Protein AF-A0A2V5W6I9-F1 (afdb_monomer)

Foldseek 3Di:
DDDDDPDDDPDDPFDKDKDKDFDADPVRHTDDIDMDIDGCRVVVVVVVVVVVVVVVVLVCQQPDCDWDFDADLQQATQFTHPNVCVLLVHDRVVRHRHRPLVSDDPVCSVVVVVVSVVD

Radius of gyration: 27.37 Å; Cα contacts (8 Å, |Δi|>4): 128; chains: 1; bounding box: 76×38×59 Å

pLDDT: mean 84.21, std 17.7, range [28.0, 96.75]

Mean predicted aligned error: 10.82 Å

Structure (mmCIF, N/CA/C/O backbone):
data_AF-A0A2V5W6I9-F1
#
_entry.id   AF-A0A2V5W6I9-F1
#
loop_
_atom_site.group_PDB
_atom_site.id
_atom_site.type_symbol
_atom_site.label_atom_id
_atom_site.label_alt_id
_atom_site.label_comp_id
_atom_site.label_asym_id
_atom_site.label_entity_id
_atom_site.label_seq_id
_atom_site.pdbx_PDB_ins_code
_atom_site.Cartn_x
_atom_site.Cartn_y
_atom_site.Cartn_z
_atom_site.occupancy
_atom_site.B_iso_or_equiv
_atom_site.auth_seq_id
_atom_site.auth_comp_id
_atom_site.auth_asym_id
_atom_site.auth_atom_id
_atom_site.pdbx_PDB_model_num
ATOM 1 N N . MET A 1 1 ? 49.892 1.287 -26.371 1.00 34.09 1 MET A N 1
ATOM 2 C CA . MET A 1 1 ? 49.815 2.620 -25.737 1.00 34.09 1 MET A CA 1
ATOM 3 C C . MET A 1 1 ? 48.769 3.432 -26.495 1.00 34.09 1 MET A C 1
ATOM 5 O O . MET A 1 1 ? 49.080 3.996 -27.529 1.00 34.09 1 MET A O 1
ATOM 9 N N . GLY A 1 2 ? 47.511 3.395 -26.058 1.00 29.72 2 GLY A N 1
ATOM 10 C CA . GLY A 1 2 ? 46.413 4.132 -26.690 1.00 29.72 2 GLY A CA 1
ATOM 11 C C . GLY A 1 2 ? 45.433 4.545 -25.603 1.00 29.72 2 GLY A C 1
ATOM 12 O O . GLY A 1 2 ? 44.677 3.713 -25.112 1.00 29.72 2 GLY A O 1
ATOM 13 N N . ARG A 1 3 ? 45.543 5.794 -25.140 1.00 33.06 3 ARG A N 1
ATOM 14 C CA . ARG A 1 3 ? 44.678 6.365 -24.103 1.00 33.06 3 ARG A CA 1
ATOM 15 C C . ARG A 1 3 ? 43.281 6.563 -24.688 1.00 33.06 3 ARG A C 1
ATOM 17 O O . ARG A 1 3 ? 43.105 7.399 -25.567 1.00 33.06 3 ARG A O 1
ATOM 24 N N . ILE A 1 4 ? 42.305 5.818 -24.181 1.00 32.62 4 ILE A N 1
ATOM 25 C CA . ILE A 1 4 ? 40.888 6.107 -24.401 1.00 32.62 4 ILE A CA 1
ATOM 26 C C . ILE A 1 4 ? 40.534 7.262 -23.460 1.00 32.62 4 ILE A C 1
ATOM 28 O O . ILE A 1 4 ? 40.574 7.117 -22.239 1.00 32.62 4 ILE A O 1
ATOM 32 N N . PHE A 1 5 ? 40.261 8.431 -24.035 1.00 29.42 5 PHE A N 1
ATOM 33 C CA . PHE A 1 5 ? 39.714 9.579 -23.319 1.00 29.42 5 PHE A CA 1
ATOM 34 C C . PHE A 1 5 ? 38.260 9.270 -22.930 1.00 29.42 5 PHE A C 1
ATOM 36 O O . PHE A 1 5 ? 37.389 9.207 -23.795 1.00 29.42 5 PHE A O 1
ATOM 43 N N . LEU A 1 6 ? 37.985 9.090 -21.634 1.00 30.84 6 LEU A N 1
ATOM 44 C CA . LEU A 1 6 ? 36.626 9.201 -21.102 1.00 30.84 6 LEU A CA 1
ATOM 45 C C . LEU A 1 6 ? 36.273 10.690 -21.028 1.00 30.84 6 LEU A C 1
ATOM 47 O O . LEU A 1 6 ? 36.590 11.365 -20.050 1.00 30.84 6 LEU A O 1
ATOM 51 N N . ASN A 1 7 ? 35.632 11.212 -22.073 1.00 28.00 7 ASN A N 1
ATOM 52 C CA . ASN A 1 7 ? 34.932 12.485 -21.950 1.00 28.00 7 ASN A CA 1
ATOM 53 C C . ASN A 1 7 ? 33.741 12.293 -21.006 1.00 28.00 7 ASN A C 1
ATOM 55 O O . ASN A 1 7 ? 32.905 11.413 -21.206 1.00 28.00 7 ASN A O 1
ATOM 59 N N . SER A 1 8 ? 33.695 13.134 -19.975 1.00 35.59 8 SER A N 1
ATOM 60 C CA . SER A 1 8 ? 32.545 13.333 -19.101 1.00 35.59 8 SER A CA 1
ATOM 61 C C . SER A 1 8 ? 31.366 13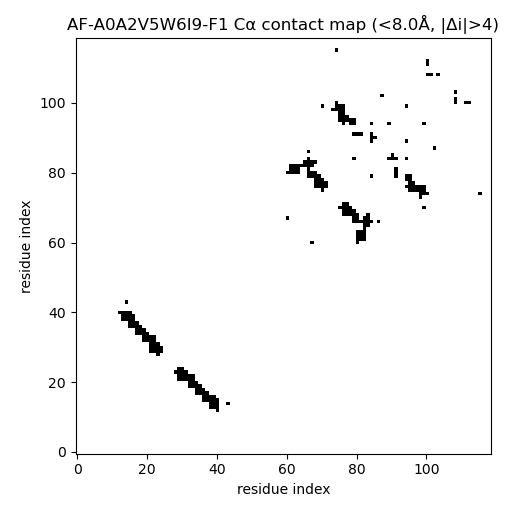.832 -19.940 1.00 35.59 8 SER A C 1
ATOM 63 O O . SER A 1 8 ? 31.335 14.994 -20.342 1.00 35.59 8 SER A O 1
ATOM 65 N N . TRP A 1 9 ? 30.422 12.944 -20.250 1.00 30.22 9 TRP A N 1
ATOM 66 C CA . TRP A 1 9 ? 29.141 13.311 -20.845 1.00 30.22 9 TRP A CA 1
ATOM 67 C C . TRP A 1 9 ? 28.074 13.264 -19.755 1.00 30.22 9 TRP A C 1
ATOM 69 O O . TRP A 1 9 ? 27.661 12.189 -19.319 1.00 30.22 9 TRP A O 1
ATOM 79 N N . SER A 1 10 ? 27.614 14.438 -19.324 1.00 36.69 10 SER A N 1
ATOM 80 C CA . SER A 1 10 ? 26.371 14.578 -18.566 1.00 36.69 10 SER A CA 1
ATOM 81 C C . SER A 1 10 ? 25.202 14.290 -19.505 1.00 36.69 10 SER A C 1
ATOM 83 O O . SER A 1 10 ? 24.641 15.202 -20.109 1.00 36.69 10 SER A O 1
ATOM 85 N N . PHE A 1 11 ? 24.851 13.017 -19.674 1.00 42.88 11 PHE A N 1
ATOM 86 C CA . PHE A 1 11 ? 23.568 12.673 -20.272 1.00 42.88 11 PHE A CA 1
ATOM 87 C C . PHE A 1 11 ? 22.455 13.156 -19.324 1.00 42.88 11 PHE A C 1
ATOM 89 O O . PHE A 1 11 ? 22.557 12.926 -18.112 1.00 42.88 11 PHE A O 1
ATOM 96 N N . PRO A 1 12 ? 21.379 13.804 -19.819 1.00 49.59 12 PRO A N 1
ATOM 97 C CA . PRO A 1 12 ? 20.144 13.868 -19.044 1.00 49.59 12 PRO A CA 1
ATOM 98 C C . PRO A 1 12 ? 19.782 12.436 -18.628 1.00 49.59 12 PRO A C 1
ATOM 100 O O . PRO A 1 12 ? 20.147 11.489 -19.323 1.00 49.59 12 PRO A O 1
ATOM 103 N N . ARG A 1 13 ? 19.137 12.252 -17.469 1.00 63.69 13 ARG A N 1
ATOM 104 C CA . ARG A 1 13 ? 18.694 10.934 -16.972 1.00 63.69 13 ARG A CA 1
ATOM 105 C C . ARG A 1 13 ? 17.630 10.341 -17.911 1.00 63.69 13 ARG A C 1
ATOM 107 O O . ARG A 1 13 ? 16.464 10.252 -17.546 1.00 63.69 13 ARG A O 1
ATOM 114 N N . THR A 1 14 ? 18.014 9.977 -19.125 1.00 72.50 14 THR A N 1
ATOM 115 C CA . THR A 1 14 ? 17.162 9.331 -20.106 1.00 72.50 14 THR A CA 1
ATOM 116 C C . THR A 1 14 ? 17.156 7.856 -19.757 1.00 72.50 14 THR A C 1
ATOM 118 O O . THR A 1 14 ? 18.190 7.186 -19.806 1.00 72.5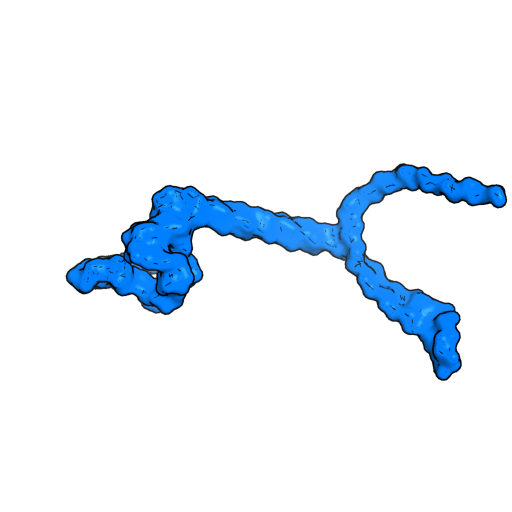0 14 THR A O 1
ATOM 121 N N . ALA A 1 15 ? 16.005 7.354 -19.328 1.00 78.62 15 ALA A N 1
ATOM 122 C CA . ALA A 1 15 ? 15.851 5.938 -19.081 1.00 78.62 15 ALA A CA 1
ATOM 123 C C . ALA A 1 15 ? 15.548 5.251 -20.409 1.00 78.62 15 ALA A C 1
ATOM 125 O O . ALA A 1 15 ? 14.533 5.530 -21.038 1.00 78.62 15 ALA A O 1
ATOM 126 N N . ILE A 1 16 ? 16.428 4.347 -20.825 1.00 88.94 16 ILE A N 1
ATOM 127 C CA . ILE A 1 16 ? 16.227 3.532 -22.019 1.00 88.94 16 ILE A CA 1
ATOM 128 C C . ILE A 1 16 ? 15.803 2.140 -21.579 1.00 88.94 16 ILE A C 1
ATOM 130 O O . ILE A 1 16 ? 16.485 1.503 -20.774 1.00 88.94 16 ILE A O 1
ATOM 134 N N . ASP A 1 17 ? 14.686 1.670 -22.122 1.00 86.44 17 ASP A N 1
ATOM 135 C CA . ASP A 1 17 ? 14.353 0.255 -22.090 1.00 86.44 17 ASP A CA 1
ATOM 136 C C . ASP A 1 17 ? 14.877 -0.385 -23.363 1.00 86.44 17 ASP A C 1
ATOM 138 O O . ASP A 1 17 ? 14.613 0.081 -24.475 1.00 86.44 17 ASP A O 1
ATOM 142 N N . GLY A 1 18 ? 15.640 -1.457 -23.193 1.00 91.00 18 GLY A N 1
ATOM 143 C CA . GLY A 1 18 ? 16.184 -2.192 -24.311 1.00 91.00 18 GLY A CA 1
ATOM 144 C C . GLY A 1 18 ? 16.196 -3.683 -24.059 1.00 91.00 18 GLY A C 1
ATOM 145 O O . GLY A 1 18 ? 16.426 -4.139 -22.942 1.00 91.00 18 GLY A O 1
ATOM 146 N N . ALA A 1 19 ? 15.961 -4.429 -25.128 1.00 90.06 19 ALA A N 1
ATOM 147 C CA . ALA A 1 19 ? 16.161 -5.866 -25.170 1.00 90.06 19 ALA A CA 1
ATOM 148 C C . ALA A 1 19 ? 17.074 -6.181 -26.348 1.00 90.06 19 ALA A C 1
ATOM 150 O O . ALA A 1 19 ? 16.936 -5.589 -27.426 1.00 90.06 19 ALA A O 1
ATOM 151 N N . SER A 1 20 ? 18.001 -7.108 -26.142 1.00 94.06 20 SER A N 1
ATOM 152 C CA . SER A 1 20 ? 18.895 -7.576 -27.185 1.00 94.06 20 SER A CA 1
ATOM 153 C C . SER A 1 20 ? 18.869 -9.091 -27.275 1.00 94.06 20 SER A C 1
ATOM 155 O O . SER A 1 20 ? 18.772 -9.794 -26.270 1.00 94.06 20 SER A O 1
ATOM 157 N N . VAL A 1 21 ? 18.931 -9.592 -28.504 1.00 94.12 21 VAL A N 1
ATOM 158 C CA . VAL A 1 21 ? 18.987 -11.022 -28.788 1.00 94.12 21 VAL A CA 1
ATOM 159 C C . VAL A 1 21 ? 20.225 -11.278 -29.644 1.00 94.12 21 VAL A C 1
ATOM 161 O O . VAL A 1 21 ? 20.358 -10.668 -30.714 1.00 94.12 21 VAL A O 1
ATOM 164 N N . PRO A 1 22 ? 21.152 -12.144 -29.199 1.00 94.56 22 PRO A N 1
ATOM 165 C CA . PRO A 1 22 ? 22.275 -12.540 -30.025 1.00 94.56 22 PRO A CA 1
ATOM 166 C C . PRO A 1 22 ? 21.768 -13.427 -31.160 1.00 94.56 22 PRO A C 1
ATOM 168 O O . PRO A 1 22 ? 20.995 -14.364 -30.964 1.00 94.56 22 PRO A O 1
ATOM 171 N N . ARG A 1 23 ? 22.225 -13.137 -32.369 1.00 95.31 23 ARG A N 1
ATOM 172 C CA . ARG A 1 23 ? 22.067 -14.000 -33.529 1.00 95.31 23 ARG A CA 1
ATOM 173 C C . ARG A 1 23 ? 23.335 -14.819 -33.661 1.00 95.31 23 ARG A C 1
ATOM 175 O O . ARG A 1 23 ? 24.410 -14.263 -33.879 1.00 95.31 23 ARG A O 1
ATOM 182 N N . VAL A 1 24 ? 23.185 -16.128 -33.533 1.00 96.75 24 VAL A N 1
ATOM 183 C CA . VAL A 1 24 ? 24.251 -17.107 -33.748 1.00 96.75 24 VAL A CA 1
ATOM 184 C C . VAL A 1 24 ? 23.952 -17.929 -35.000 1.00 96.75 24 VAL A C 1
ATOM 186 O O . VAL A 1 24 ? 22.797 -18.038 -35.417 1.00 96.75 24 VAL A O 1
ATOM 189 N N . SER A 1 25 ? 24.989 -18.465 -35.632 1.00 93.88 25 SER A N 1
ATOM 190 C CA . SER A 1 25 ? 24.867 -19.402 -36.746 1.00 93.88 25 SER A CA 1
ATOM 191 C C . SER A 1 25 ? 24.420 -20.786 -36.255 1.00 93.88 25 SER A C 1
ATOM 193 O O . SER A 1 25 ? 24.456 -21.087 -35.061 1.00 93.88 25 SER A O 1
ATOM 195 N N . ASN A 1 26 ? 24.085 -21.680 -37.189 1.00 91.88 26 ASN A N 1
ATOM 196 C CA . ASN A 1 26 ? 23.807 -23.088 -36.873 1.00 91.88 26 ASN A CA 1
ATOM 197 C C . ASN A 1 26 ? 25.037 -23.838 -36.320 1.00 91.88 26 ASN A C 1
ATOM 199 O O . ASN A 1 26 ? 24.887 -24.924 -35.770 1.00 91.88 26 ASN A O 1
ATOM 203 N N . THR A 1 27 ? 26.241 -23.274 -36.468 1.00 93.81 27 THR A N 1
ATOM 204 C CA . THR A 1 27 ? 27.495 -23.789 -35.895 1.00 93.81 27 THR A CA 1
ATOM 205 C C . THR A 1 27 ? 27.808 -23.183 -34.521 1.00 93.81 27 THR A C 1
ATOM 207 O O . THR A 1 27 ? 28.820 -23.532 -33.922 1.00 93.81 27 THR A O 1
ATOM 210 N N . GLY A 1 28 ? 26.942 -22.305 -33.998 1.00 91.19 28 GLY A N 1
ATOM 211 C CA . GLY A 1 28 ? 27.118 -21.635 -32.706 1.00 91.19 28 GLY A CA 1
ATOM 212 C C . GLY A 1 28 ? 28.005 -20.388 -32.755 1.00 91.19 28 GLY A C 1
ATOM 213 O O . GLY A 1 28 ? 28.291 -19.799 -31.714 1.00 91.19 28 GLY A O 1
ATOM 214 N N . GLU A 1 29 ? 28.431 -19.955 -33.941 1.00 94.88 29 GLU A N 1
ATOM 215 C CA . GLU A 1 29 ? 29.262 -18.763 -34.103 1.00 94.88 29 GLU A CA 1
ATOM 216 C C . GLU A 1 29 ? 28.419 -17.495 -33.951 1.00 94.88 29 GLU A C 1
ATOM 218 O O . GLU A 1 29 ? 27.322 -17.387 -34.500 1.00 94.88 29 GLU A O 1
ATOM 223 N N . PHE A 1 30 ? 28.931 -16.510 -33.216 1.00 94.44 30 PHE A N 1
ATOM 224 C CA . PHE A 1 30 ? 28.272 -15.215 -33.073 1.00 94.44 30 PHE A CA 1
ATOM 225 C C . PHE A 1 30 ? 28.255 -14.461 -34.409 1.00 94.44 30 PHE A C 1
ATOM 227 O O . PHE A 1 30 ? 29.303 -14.227 -35.006 1.00 94.44 30 PHE A O 1
ATOM 234 N N . LEU A 1 31 ? 27.066 -14.048 -34.857 1.00 94.25 31 LEU A N 1
ATOM 235 C CA . LEU A 1 31 ? 26.885 -13.304 -36.105 1.00 94.25 31 LEU A CA 1
ATOM 236 C C . LEU A 1 31 ? 26.628 -11.821 -35.848 1.00 94.25 31 LEU A C 1
ATOM 238 O O . LEU A 1 31 ? 27.286 -10.957 -36.419 1.00 94.25 31 LEU A O 1
ATOM 242 N N . SER A 1 32 ? 25.621 -11.507 -35.037 1.00 92.81 32 SER A N 1
ATOM 243 C CA . SER A 1 32 ? 25.243 -10.125 -34.727 1.00 92.81 32 SER A CA 1
ATOM 244 C C . SER A 1 32 ? 24.384 -10.063 -33.473 1.00 92.81 32 SER A C 1
ATOM 246 O O . SER A 1 32 ? 23.924 -11.083 -32.970 1.00 92.81 32 SER A O 1
ATOM 248 N N . THR A 1 33 ? 24.117 -8.856 -32.992 1.00 95.38 33 THR A N 1
ATOM 249 C CA . THR A 1 33 ? 23.124 -8.621 -31.945 1.00 95.38 33 THR A CA 1
ATOM 250 C C . THR A 1 33 ? 21.998 -7.788 -32.531 1.00 95.38 33 THR A C 1
ATOM 252 O O . THR A 1 33 ? 22.243 -6.714 -33.081 1.00 95.38 33 THR A O 1
ATOM 255 N N . LEU A 1 34 ? 20.763 -8.267 -32.406 1.00 95.12 34 LEU A N 1
ATOM 256 C CA . LEU A 1 34 ? 19.585 -7.455 -32.676 1.00 95.12 34 LEU A CA 1
ATOM 257 C C . LEU A 1 34 ? 19.182 -6.763 -31.376 1.00 95.12 34 LEU A C 1
ATOM 259 O O . LEU A 1 34 ? 18.848 -7.445 -30.411 1.00 95.12 34 LEU A O 1
ATOM 263 N N . CYS A 1 35 ? 19.206 -5.433 -31.353 1.00 93.19 35 CYS A N 1
ATOM 264 C CA . CYS A 1 35 ? 18.766 -4.642 -30.207 1.00 93.19 35 CYS A CA 1
ATOM 265 C C . CYS A 1 35 ? 17.508 -3.851 -30.557 1.00 93.19 35 CYS A C 1
ATOM 267 O O . CYS A 1 35 ? 17.391 -3.297 -31.649 1.00 93.19 35 CYS A O 1
ATOM 269 N N . THR A 1 36 ? 16.608 -3.737 -29.590 1.00 92.38 36 THR A N 1
ATOM 270 C CA . THR A 1 36 ? 15.544 -2.733 -29.583 1.00 92.38 36 THR A CA 1
ATOM 271 C C . THR A 1 36 ? 15.833 -1.769 -28.447 1.00 92.38 36 THR A C 1
ATOM 273 O O . THR A 1 36 ? 16.221 -2.203 -27.366 1.00 92.38 36 THR A O 1
ATOM 276 N N . LEU A 1 37 ? 15.704 -0.471 -28.706 1.00 92.19 37 LEU A N 1
ATOM 277 C CA . LEU A 1 37 ? 15.883 0.585 -27.715 1.00 92.19 37 LEU A CA 1
ATOM 278 C C . LEU A 1 37 ? 14.665 1.498 -27.795 1.00 92.19 37 LEU A C 1
ATOM 280 O O . LEU A 1 37 ? 14.251 1.890 -28.888 1.00 92.19 37 LEU A O 1
ATOM 284 N N . ARG A 1 38 ? 14.087 1.828 -26.647 1.00 90.06 38 ARG A N 1
ATOM 285 C CA . ARG A 1 38 ? 12.968 2.756 -26.530 1.00 90.06 38 ARG A CA 1
ATOM 286 C C . ARG A 1 38 ? 13.243 3.718 -25.390 1.00 90.06 38 ARG A C 1
ATOM 288 O O . ARG A 1 38 ? 13.676 3.302 -24.318 1.00 90.06 38 ARG A O 1
ATOM 295 N N . ASP A 1 39 ? 12.956 4.992 -25.620 1.00 91.25 39 ASP A N 1
ATOM 296 C CA . ASP A 1 39 ? 12.916 5.964 -24.537 1.00 91.25 39 ASP A CA 1
ATOM 297 C C . ASP A 1 39 ? 11.737 5.639 -23.607 1.00 91.25 39 ASP A C 1
ATOM 299 O O . ASP A 1 39 ? 10.581 5.582 -24.028 1.00 91.25 39 ASP A O 1
ATOM 303 N N . ALA A 1 40 ? 12.052 5.368 -22.347 1.00 89.06 40 ALA A N 1
ATOM 304 C CA . ALA A 1 40 ? 11.109 5.067 -21.281 1.00 89.06 40 ALA A CA 1
ATOM 305 C C . ALA A 1 40 ? 11.217 6.081 -20.129 1.00 89.06 40 ALA A C 1
ATOM 307 O O . ALA A 1 40 ? 10.747 5.813 -19.022 1.00 89.06 40 ALA A O 1
ATOM 308 N N . THR A 1 41 ? 11.839 7.238 -20.370 1.00 90.06 41 THR A N 1
ATOM 309 C CA . THR A 1 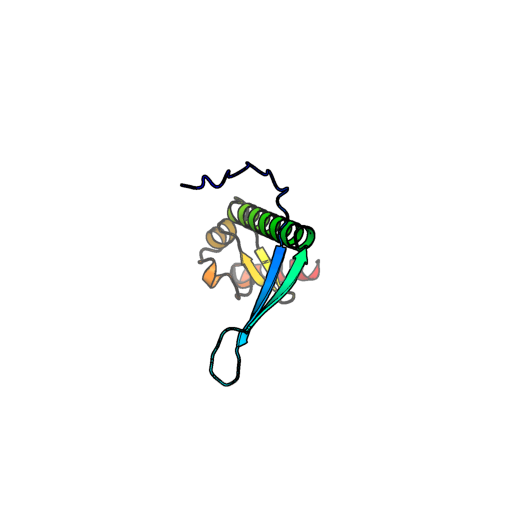41 ? 12.097 8.266 -19.354 1.00 90.06 41 THR A CA 1
ATOM 310 C C . THR A 1 41 ? 10.809 8.762 -18.725 1.00 90.06 41 THR A C 1
ATOM 312 O O . THR A 1 41 ? 10.674 8.735 -17.502 1.00 90.06 41 THR A O 1
ATOM 315 N N . GLU A 1 42 ? 9.843 9.163 -19.551 1.00 90.25 42 GLU A N 1
ATOM 316 C CA . GLU A 1 42 ? 8.545 9.656 -19.085 1.00 90.25 42 GLU A CA 1
ATOM 317 C C . GLU A 1 42 ? 7.798 8.587 -18.288 1.00 90.25 42 GLU A C 1
ATOM 319 O O . GLU A 1 42 ? 7.367 8.851 -17.165 1.00 90.25 42 GLU A O 1
ATOM 324 N N . ARG A 1 43 ? 7.731 7.359 -18.824 1.00 90.25 43 ARG A N 1
ATOM 325 C CA . ARG A 1 43 ? 7.064 6.222 -18.178 1.00 90.25 43 ARG A CA 1
ATOM 326 C C . ARG A 1 43 ? 7.658 5.936 -16.799 1.00 90.25 43 ARG A C 1
ATOM 328 O O . ARG A 1 43 ? 6.930 5.937 -15.812 1.00 90.25 43 ARG A O 1
ATOM 335 N N . LYS A 1 44 ? 8.981 5.764 -16.708 1.00 87.44 44 LYS A N 1
ATOM 336 C CA . LYS A 1 44 ? 9.647 5.459 -15.432 1.00 87.44 44 LYS A CA 1
ATOM 337 C C . LYS A 1 44 ? 9.586 6.619 -14.444 1.00 87.44 44 LYS A C 1
ATOM 339 O O . LYS A 1 44 ? 9.502 6.385 -13.245 1.00 87.44 44 LYS A O 1
ATOM 344 N N . CYS A 1 45 ? 9.602 7.866 -14.916 1.00 90.44 45 CYS A N 1
ATOM 345 C CA . CYS A 1 45 ? 9.424 9.019 -14.036 1.00 90.44 45 CYS A CA 1
ATOM 346 C C . CYS A 1 45 ? 7.999 9.105 -13.482 1.00 90.44 45 CYS A C 1
ATOM 348 O O . CYS A 1 45 ? 7.834 9.478 -12.322 1.00 90.44 45 CYS A O 1
ATOM 350 N N . ALA A 1 46 ? 6.980 8.784 -14.282 1.00 89.88 46 ALA A N 1
ATOM 351 C CA . ALA A 1 46 ? 5.598 8.721 -13.818 1.00 89.88 46 ALA A CA 1
ATOM 352 C C . ALA A 1 46 ? 5.404 7.583 -12.804 1.00 89.88 46 ALA A C 1
ATOM 354 O O . ALA A 1 46 ? 4.867 7.828 -11.727 1.00 89.88 46 ALA A O 1
ATOM 355 N N . GLU A 1 47 ? 5.921 6.388 -13.100 1.00 91.56 47 GLU A N 1
ATOM 356 C CA . GLU A 1 47 ? 5.894 5.232 -12.193 1.00 91.56 47 GLU A CA 1
ATOM 357 C C . GLU A 1 47 ? 6.596 5.533 -10.866 1.00 91.56 47 GLU A C 1
ATOM 359 O O . GLU A 1 47 ? 6.040 5.289 -9.801 1.00 91.56 47 GLU A O 1
ATOM 364 N N . GLU A 1 48 ? 7.783 6.140 -10.906 1.00 92.69 48 GLU A N 1
ATOM 365 C CA . GLU A 1 48 ? 8.523 6.482 -9.691 1.00 92.69 48 GLU A CA 1
ATOM 366 C C . GLU A 1 48 ? 7.834 7.583 -8.876 1.00 92.69 48 GLU A C 1
ATOM 368 O O . GLU A 1 48 ? 7.838 7.544 -7.646 1.00 92.69 48 GLU A O 1
ATOM 373 N N . LYS A 1 49 ? 7.227 8.576 -9.538 1.00 92.25 49 LYS A N 1
ATOM 374 C CA . LYS A 1 49 ? 6.423 9.594 -8.847 1.00 92.25 49 LYS A CA 1
ATOM 375 C C . LYS A 1 49 ? 5.208 8.968 -8.171 1.00 92.25 49 LYS A C 1
ATOM 377 O O . LYS A 1 49 ? 4.945 9.305 -7.019 1.00 92.25 49 LYS A O 1
ATOM 382 N N . LEU A 1 50 ? 4.508 8.067 -8.864 1.00 92.75 50 LEU A N 1
ATOM 383 C CA . LEU A 1 50 ? 3.363 7.347 -8.317 1.00 92.75 50 LEU A CA 1
ATOM 384 C C . LEU A 1 50 ? 3.790 6.516 -7.104 1.00 92.75 50 LEU A C 1
ATOM 386 O O . LEU A 1 50 ? 3.269 6.743 -6.015 1.00 92.75 50 LEU A O 1
ATOM 390 N N . ARG A 1 51 ? 4.827 5.682 -7.248 1.00 93.12 51 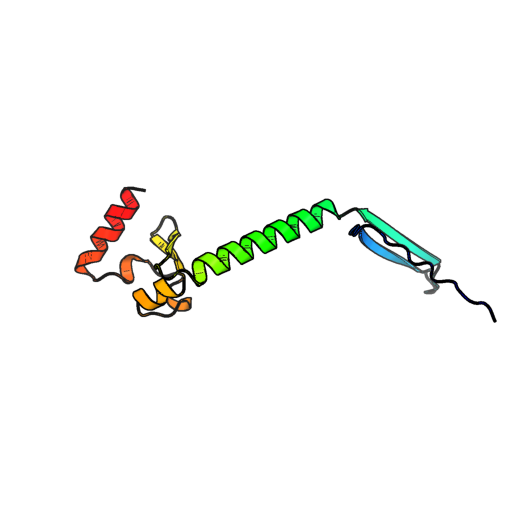ARG A N 1
ATOM 391 C CA . ARG A 1 51 ? 5.384 4.866 -6.159 1.00 93.12 51 ARG A CA 1
ATOM 392 C C . ARG A 1 51 ? 5.739 5.709 -4.935 1.00 93.12 51 ARG A C 1
ATOM 394 O O . ARG A 1 51 ? 5.309 5.403 -3.831 1.00 93.12 51 ARG A O 1
ATOM 401 N N . LYS A 1 52 ? 6.461 6.821 -5.124 1.00 93.56 52 LYS A N 1
ATOM 402 C CA . LYS A 1 52 ? 6.808 7.731 -4.018 1.00 93.56 52 LYS A CA 1
ATOM 403 C C . LYS A 1 52 ? 5.587 8.367 -3.366 1.00 93.56 52 LYS A C 1
ATOM 405 O O . LYS A 1 52 ? 5.603 8.612 -2.164 1.00 93.56 52 LYS A O 1
ATOM 410 N N . SER A 1 53 ? 4.560 8.694 -4.147 1.00 93.75 53 SER A N 1
ATOM 411 C CA . SER A 1 53 ? 3.327 9.257 -3.598 1.00 93.75 53 SER A CA 1
ATOM 412 C C . SER A 1 53 ? 2.535 8.227 -2.792 1.00 93.75 53 SER A C 1
ATOM 414 O O . SER A 1 53 ? 2.057 8.564 -1.713 1.00 93.75 53 SER A O 1
ATOM 416 N N . GLU A 1 54 ? 2.473 6.977 -3.258 1.00 93.94 54 GLU A N 1
ATOM 417 C CA . GLU A 1 54 ? 1.826 5.865 -2.556 1.00 93.94 54 GLU A CA 1
ATOM 418 C C . GLU A 1 54 ? 2.562 5.510 -1.261 1.00 93.94 54 GLU A C 1
ATOM 420 O O . GLU A 1 54 ? 1.924 5.340 -0.224 1.00 93.94 54 GLU A O 1
ATOM 425 N N . GLU A 1 55 ? 3.897 5.457 -1.292 1.00 94.38 55 GLU A N 1
ATOM 426 C CA . GLU A 1 55 ? 4.733 5.260 -0.100 1.00 94.38 55 GLU A CA 1
ATOM 427 C C . GLU A 1 55 ? 4.516 6.383 0.909 1.00 94.38 55 GLU A C 1
ATOM 429 O O . GLU A 1 55 ? 4.193 6.123 2.062 1.00 94.38 55 GLU A O 1
ATOM 434 N N . LYS A 1 56 ? 4.565 7.640 0.457 1.00 94.06 56 LYS A N 1
ATOM 435 C CA . LYS A 1 56 ? 4.312 8.788 1.328 1.00 94.06 56 LYS A CA 1
ATOM 436 C C . LYS A 1 56 ? 2.916 8.743 1.953 1.00 94.06 56 LYS A C 1
ATOM 438 O O . LYS A 1 56 ? 2.769 9.076 3.123 1.00 94.06 56 LYS A O 1
ATOM 443 N N . TYR A 1 57 ? 1.887 8.387 1.187 1.00 92.81 57 TYR A N 1
ATOM 444 C CA . TYR A 1 57 ? 0.523 8.282 1.706 1.00 92.81 57 TYR A CA 1
ATOM 445 C C . TYR A 1 57 ? 0.396 7.165 2.747 1.00 92.81 57 TYR A C 1
ATOM 447 O O . TYR A 1 57 ? -0.195 7.380 3.804 1.00 92.81 57 TYR A O 1
ATOM 455 N N . ARG A 1 58 ? 1.004 6.005 2.475 1.00 91.19 58 ARG A N 1
ATOM 456 C CA . ARG A 1 58 ? 1.058 4.878 3.408 1.00 91.19 58 ARG A CA 1
ATOM 457 C C . ARG A 1 58 ? 1.735 5.273 4.713 1.00 91.19 58 ARG A C 1
ATOM 459 O O . ARG A 1 58 ? 1.155 5.059 5.768 1.00 91.19 58 ARG A O 1
ATOM 466 N N . ASP A 1 59 ? 2.896 5.914 4.630 1.00 93.56 59 ASP A N 1
ATOM 467 C CA . ASP A 1 59 ? 3.632 6.372 5.807 1.00 93.56 59 ASP A CA 1
ATOM 468 C C . ASP A 1 59 ? 2.803 7.364 6.627 1.00 93.56 59 ASP A C 1
ATOM 470 O O . ASP A 1 59 ? 2.750 7.253 7.845 1.00 93.56 59 ASP A O 1
ATOM 474 N N . LEU A 1 60 ? 2.115 8.309 5.973 1.00 94.19 60 LEU A N 1
ATOM 475 C CA . LEU A 1 60 ? 1.270 9.295 6.654 1.00 94.19 60 LEU A CA 1
ATOM 476 C C . LEU A 1 60 ? 0.105 8.656 7.413 1.00 94.19 60 LEU A C 1
ATOM 478 O O . LEU A 1 60 ? -0.174 9.064 8.538 1.00 94.19 60 LEU A O 1
ATOM 482 N N . ILE A 1 61 ? -0.570 7.675 6.811 1.00 94.56 61 ILE A N 1
ATOM 483 C CA . ILE A 1 61 ? -1.621 6.915 7.494 1.00 94.56 61 ILE A CA 1
ATOM 484 C C . ILE A 1 61 ? -1.029 6.141 8.670 1.00 94.56 61 ILE A C 1
ATOM 486 O O . ILE A 1 61 ? -1.578 6.180 9.769 1.00 94.56 61 ILE A O 1
ATOM 490 N N . GLU A 1 62 ? 0.096 5.467 8.445 1.00 94.12 62 GLU A N 1
ATOM 491 C CA . GLU A 1 62 ? 0.694 4.554 9.413 1.00 94.12 62 GLU A CA 1
ATOM 492 C C . GLU A 1 62 ? 1.205 5.267 10.668 1.00 94.12 62 GLU A C 1
ATOM 494 O O . GLU A 1 62 ? 1.035 4.778 11.786 1.00 94.12 62 GLU A O 1
ATOM 499 N N . ILE A 1 63 ? 1.792 6.455 10.502 1.00 93.81 63 ILE A N 1
ATOM 500 C CA . ILE A 1 63 ? 2.291 7.266 11.619 1.00 93.81 63 ILE A CA 1
ATOM 501 C C . ILE A 1 63 ? 1.215 8.153 12.255 1.00 93.81 63 ILE A C 1
ATOM 503 O O . ILE A 1 63 ? 1.508 8.810 13.256 1.00 93.81 63 ILE A O 1
ATOM 507 N N . SER A 1 64 ? 0.011 8.219 11.676 1.00 95.31 64 SER A N 1
ATOM 508 C CA . SER A 1 64 ? -1.075 9.041 12.209 1.00 95.31 64 SER A CA 1
ATOM 509 C C . SER A 1 64 ? -1.417 8.609 13.640 1.00 95.31 64 SER A C 1
ATOM 511 O O . SER A 1 64 ? -1.583 7.412 13.883 1.00 95.31 64 SER A O 1
ATOM 513 N N . PRO A 1 65 ? -1.544 9.554 14.590 1.00 93.25 65 PRO A N 1
ATOM 514 C CA . PRO A 1 65 ? -1.960 9.241 15.956 1.00 93.25 65 PRO A CA 1
ATOM 515 C C . PRO A 1 65 ? -3.446 8.874 16.041 1.00 93.25 65 PRO A C 1
ATOM 517 O O . PRO A 1 65 ? -3.857 8.206 16.984 1.00 93.25 65 PRO A O 1
ATOM 520 N N . ASP A 1 66 ? -4.246 9.303 15.064 1.00 95.12 66 ASP A N 1
ATOM 521 C CA . ASP A 1 66 ? -5.659 8.954 14.985 1.00 95.12 66 ASP A CA 1
ATOM 522 C C . ASP A 1 66 ? -5.831 7.568 14.362 1.00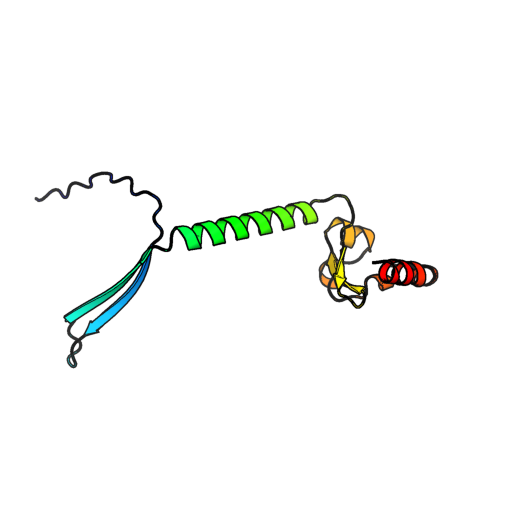 95.12 66 ASP A C 1
ATOM 524 O O . ASP A 1 66 ? -5.152 7.222 13.387 1.00 95.12 66 ASP A O 1
ATOM 528 N N . ALA A 1 67 ? -6.776 6.796 14.900 1.00 93.38 67 ALA A N 1
ATOM 529 C CA . ALA A 1 67 ? -7.170 5.510 14.344 1.00 93.38 67 ALA A CA 1
ATOM 530 C C . ALA A 1 67 ? -7.820 5.700 12.967 1.00 93.38 67 ALA A C 1
ATOM 532 O O . ALA A 1 67 ? -8.853 6.362 12.833 1.00 93.38 67 ALA A O 1
ATOM 533 N N . ILE A 1 68 ? -7.219 5.094 11.946 1.00 94.00 68 ILE A N 1
ATOM 534 C CA . ILE A 1 68 ? -7.694 5.131 10.564 1.00 94.00 68 ILE A CA 1
ATOM 535 C C . ILE A 1 68 ? -8.001 3.703 10.132 1.00 94.00 68 ILE A C 1
ATOM 537 O O . ILE A 1 68 ? -7.123 2.840 10.161 1.00 94.00 68 ILE A O 1
ATOM 541 N N . TYR A 1 69 ? -9.233 3.492 9.673 1.00 92.38 69 TYR A N 1
ATOM 542 C CA . TYR A 1 69 ? -9.681 2.237 9.085 1.00 92.38 69 TYR A CA 1
ATOM 543 C C . TYR A 1 69 ? -10.256 2.486 7.695 1.00 92.38 69 TYR A C 1
ATOM 545 O O . TYR A 1 69 ? -11.006 3.440 7.480 1.00 92.38 69 TYR A O 1
ATOM 553 N N . VAL A 1 70 ? -9.942 1.595 6.766 1.00 92.06 70 VAL A N 1
ATOM 554 C CA . VAL A 1 70 ? -10.593 1.489 5.463 1.00 92.06 70 VAL A CA 1
ATOM 555 C C . VAL A 1 70 ? -11.355 0.180 5.460 1.00 92.06 70 VAL A C 1
ATOM 557 O O . VAL A 1 70 ? -10.778 -0.867 5.745 1.00 92.06 70 VAL A O 1
ATOM 560 N N . VAL A 1 71 ? -12.640 0.237 5.133 1.00 92.06 71 VAL A N 1
ATOM 561 C CA . VAL A 1 71 ? -13.507 -0.939 5.052 1.00 92.06 71 VAL A CA 1
ATOM 562 C C . VAL A 1 71 ? -14.061 -1.103 3.643 1.00 92.06 71 VAL A C 1
ATOM 564 O O . VAL A 1 71 ? -14.202 -0.125 2.908 1.00 92.06 71 VAL A O 1
ATOM 567 N N . ASP A 1 72 ? -14.356 -2.341 3.258 1.00 91.81 72 ASP A N 1
ATOM 568 C CA . ASP A 1 72 ? -15.085 -2.635 2.029 1.00 91.81 72 ASP A CA 1
ATOM 569 C C . ASP A 1 72 ? -16.592 -2.341 2.179 1.00 91.81 72 ASP A C 1
ATOM 571 O O . ASP A 1 72 ? -17.073 -1.914 3.232 1.00 91.81 72 ASP A O 1
ATOM 575 N N . ALA A 1 73 ? -17.361 -2.601 1.119 1.00 88.31 73 ALA A N 1
ATOM 576 C CA . ALA A 1 73 ? -18.811 -2.394 1.117 1.00 88.31 73 ALA A CA 1
ATOM 577 C C . ALA A 1 73 ? -19.573 -3.263 2.140 1.00 88.31 73 ALA A C 1
ATOM 579 O O . ALA A 1 73 ? -20.715 -2.954 2.471 1.00 88.31 73 ALA A O 1
ATOM 580 N N . ASN A 1 74 ? -18.962 -4.339 2.643 1.00 87.75 74 ASN A N 1
ATOM 581 C CA . ASN A 1 74 ? -19.534 -5.209 3.669 1.00 87.75 74 ASN A CA 1
ATOM 582 C C . ASN A 1 74 ? -19.069 -4.821 5.084 1.00 87.75 74 ASN A C 1
ATOM 584 O O . ASN A 1 74 ? -19.438 -5.486 6.053 1.00 87.75 74 ASN A O 1
ATOM 588 N N . GLY A 1 75 ? -18.260 -3.765 5.224 1.00 89.56 75 GLY A N 1
ATOM 589 C CA . GLY A 1 75 ? -17.693 -3.340 6.500 1.00 89.56 75 GLY A CA 1
ATOM 590 C C . GLY A 1 75 ? -16.490 -4.171 6.957 1.00 89.56 75 GLY A C 1
ATOM 591 O O . GLY A 1 75 ? -16.107 -4.086 8.126 1.00 89.56 75 GLY A O 1
ATOM 592 N N . VAL A 1 76 ? -15.898 -4.979 6.073 1.00 92.50 76 VAL A N 1
ATOM 593 C CA . VAL A 1 76 ? -14.682 -5.751 6.357 1.00 92.50 76 VAL A CA 1
ATOM 594 C C . VAL A 1 76 ? -13.474 -4.833 6.248 1.00 92.50 76 VAL A C 1
ATOM 596 O O . VAL A 1 76 ? -13.320 -4.120 5.258 1.00 92.50 76 VAL A O 1
ATOM 599 N N . CYS A 1 77 ? -12.612 -4.842 7.261 1.00 94.25 77 CYS A N 1
ATOM 600 C CA . CYS A 1 77 ? -11.415 -4.016 7.292 1.00 94.25 77 CYS A CA 1
ATOM 601 C C . CYS A 1 77 ? -10.425 -4.443 6.199 1.00 94.25 77 CYS A C 1
ATOM 603 O O . CYS A 1 77 ? -9.978 -5.586 6.151 1.00 94.25 77 CYS A O 1
ATOM 605 N N . VAL A 1 78 ? -10.078 -3.509 5.320 1.00 94.62 78 VAL A N 1
ATOM 606 C CA . VAL A 1 78 ? -9.086 -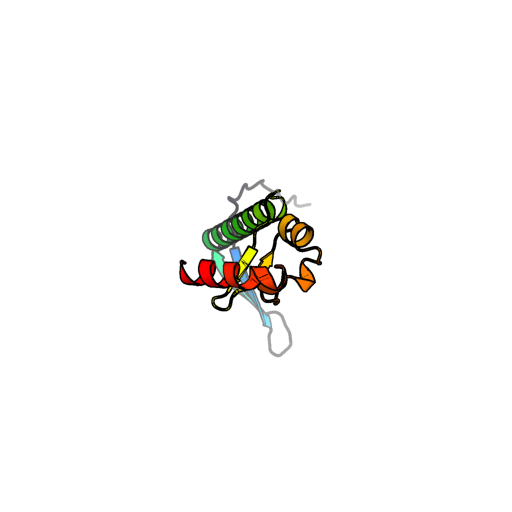3.668 4.247 1.00 94.62 78 VAL A CA 1
ATOM 607 C C . VAL A 1 78 ? -7.740 -3.077 4.668 1.00 94.62 78 VAL A C 1
ATOM 609 O O . VAL A 1 78 ? -6.691 -3.540 4.228 1.00 94.62 78 VAL A O 1
ATOM 612 N N . LEU A 1 79 ? -7.765 -2.055 5.526 1.00 92.94 79 LEU A N 1
ATOM 613 C CA . LEU A 1 79 ? -6.579 -1.413 6.079 1.00 92.94 79 LEU A CA 1
ATOM 614 C C . LEU A 1 79 ? -6.912 -0.838 7.452 1.00 92.94 79 LEU A C 1
ATOM 616 O O . LEU A 1 79 ? -7.910 -0.136 7.597 1.00 92.94 79 LEU A O 1
ATOM 620 N N . GLY A 1 80 ? -6.042 -1.068 8.427 1.00 93.31 80 GLY A N 1
ATOM 621 C CA . GLY A 1 80 ? -6.035 -0.342 9.691 1.00 93.31 80 GLY A CA 1
ATOM 622 C C . GLY A 1 80 ? -4.619 0.113 10.005 1.00 93.31 80 GLY A C 1
ATOM 623 O O . GLY A 1 80 ? -3.694 -0.691 9.913 1.00 93.31 80 GLY A O 1
ATOM 624 N N .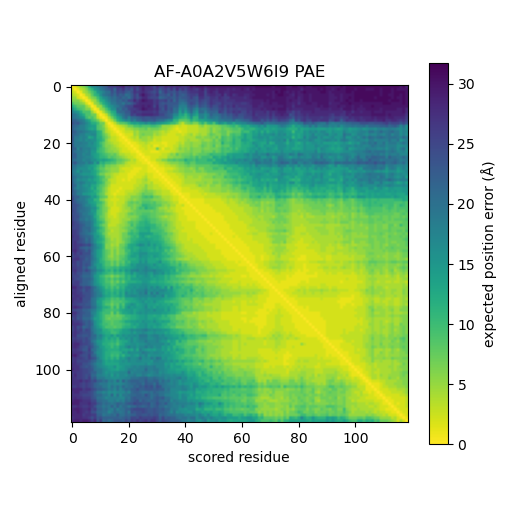 ASN A 1 81 ? -4.443 1.392 10.335 1.00 95.38 81 ASN A N 1
ATOM 625 C CA . ASN A 1 81 ? -3.133 1.906 10.733 1.00 95.38 81 ASN A CA 1
ATOM 626 C C . ASN A 1 81 ? -2.747 1.435 12.143 1.00 95.38 81 ASN A C 1
ATOM 628 O O . ASN A 1 81 ? -3.555 0.845 12.864 1.00 95.38 81 ASN A O 1
ATOM 632 N N . ARG A 1 82 ? -1.506 1.706 12.565 1.00 94.94 82 ARG A N 1
ATOM 633 C CA . ARG A 1 82 ? -1.010 1.295 13.890 1.00 94.94 82 ARG A CA 1
ATOM 634 C C . ARG A 1 82 ? -1.893 1.786 15.032 1.00 94.94 82 ARG A C 1
ATOM 636 O O . ARG A 1 82 ? -2.256 0.987 15.886 1.00 94.94 82 ARG A O 1
ATOM 643 N N . ALA A 1 83 ? -2.288 3.058 15.010 1.00 95.56 83 ALA A N 1
ATOM 644 C CA . ALA A 1 83 ? -3.176 3.618 16.028 1.00 95.56 83 ALA A CA 1
ATOM 645 C C . ALA A 1 83 ? -4.543 2.910 16.067 1.00 95.56 83 ALA A C 1
ATOM 647 O O . ALA A 1 83 ? -5.108 2.713 17.138 1.00 95.56 83 ALA A O 1
ATOM 648 N N . GLY A 1 84 ? -5.069 2.486 14.914 1.00 94.19 84 GLY A N 1
ATOM 649 C CA . GLY A 1 84 ? -6.289 1.689 14.827 1.00 94.19 84 GLY A CA 1
ATOM 650 C C . GLY A 1 84 ? -6.131 0.301 15.443 1.00 94.19 84 GLY A C 1
ATOM 651 O O . GLY A 1 84 ? -6.940 -0.099 16.271 1.00 94.19 84 GLY A O 1
ATOM 652 N N . ALA A 1 85 ? -5.061 -0.418 15.111 1.00 92.94 85 ALA A N 1
ATOM 653 C CA . ALA A 1 85 ? -4.777 -1.717 15.725 1.00 92.94 85 ALA A CA 1
ATOM 654 C C . ALA A 1 85 ? -4.620 -1.610 17.255 1.00 92.94 85 ALA A C 1
ATOM 656 O O . ALA A 1 85 ? -5.243 -2.365 18.002 1.00 92.94 85 ALA A O 1
ATOM 657 N N . GLU A 1 86 ? -3.877 -0.603 17.729 1.00 93.31 86 GLU A N 1
ATOM 658 C CA . GLU A 1 86 ? -3.723 -0.306 19.158 1.00 93.31 86 GLU A CA 1
ATOM 659 C C . GLU A 1 86 ? -5.067 0.002 19.835 1.00 93.31 86 GLU A C 1
ATOM 661 O O . GLU A 1 86 ? -5.341 -0.518 20.917 1.00 93.31 86 GLU A O 1
ATOM 666 N N . LEU A 1 87 ? -5.929 0.797 19.190 1.00 91.06 87 LEU A N 1
ATOM 667 C CA . LEU A 1 87 ? -7.261 1.128 19.700 1.00 91.06 87 LEU A CA 1
ATOM 668 C C . LEU A 1 87 ? -8.186 -0.096 19.751 1.00 91.06 87 LEU A C 1
ATOM 670 O O . LEU A 1 87 ? -8.946 -0.250 20.704 1.00 91.06 87 LEU A O 1
ATOM 674 N N . ALA A 1 88 ? -8.129 -0.954 18.733 1.00 88.69 88 ALA A N 1
ATOM 675 C CA . ALA A 1 88 ? -8.905 -2.189 18.666 1.00 88.69 88 ALA A CA 1
ATOM 676 C C . ALA A 1 88 ? -8.376 -3.278 19.618 1.00 88.69 88 ALA A C 1
ATOM 678 O O . ALA A 1 88 ? -9.087 -4.241 19.901 1.00 88.69 88 ALA A O 1
ATOM 679 N N . GLY A 1 89 ? -7.142 -3.140 20.114 1.00 90.75 89 GLY A N 1
ATOM 680 C CA . GLY A 1 89 ? -6.510 -4.099 21.020 1.00 90.75 89 GLY A CA 1
ATOM 681 C C . GLY A 1 89 ? -6.090 -5.414 20.354 1.00 90.75 89 GLY A C 1
ATOM 682 O O . GLY A 1 89 ? -5.889 -6.404 21.057 1.00 90.75 89 GLY A O 1
ATOM 683 N N . ILE A 1 90 ? -5.961 -5.433 19.025 1.00 91.31 90 ILE A N 1
ATOM 684 C CA . ILE A 1 90 ? -5.547 -6.598 18.226 1.00 91.31 90 ILE A CA 1
ATOM 685 C C . ILE A 1 90 ? -4.416 -6.212 17.269 1.00 91.31 90 ILE A C 1
ATOM 687 O O . ILE A 1 90 ? -4.163 -5.029 17.042 1.00 91.31 90 ILE A O 1
ATOM 691 N N . SER A 1 91 ? -3.711 -7.194 16.709 1.00 92.50 91 SER A N 1
ATOM 692 C CA . SER A 1 91 ? -2.657 -6.912 15.725 1.00 92.50 91 SER A CA 1
ATOM 693 C C . SER A 1 91 ? -3.229 -6.377 14.402 1.00 92.50 91 SER A C 1
ATOM 695 O O . SER A 1 91 ? -4.392 -6.617 14.073 1.00 92.50 91 SER A O 1
ATOM 697 N N . GLN A 1 92 ? -2.420 -5.658 13.612 1.00 90.19 92 GLN A N 1
ATOM 698 C CA . GLN A 1 92 ? -2.844 -5.199 12.279 1.00 90.19 92 GLN A CA 1
ATOM 699 C C . GLN A 1 92 ? -3.182 -6.379 11.362 1.00 90.19 92 GLN A C 1
ATOM 701 O O . GLN A 1 92 ? -4.121 -6.303 10.571 1.00 90.19 92 GLN A O 1
ATOM 706 N N . GLU A 1 93 ? -2.430 -7.473 11.482 1.00 90.38 93 GLU A N 1
ATOM 707 C CA . GLU A 1 93 ? -2.618 -8.688 10.698 1.00 90.38 93 GLU A CA 1
ATOM 708 C C . GLU A 1 93 ? -3.955 -9.367 11.004 1.00 90.38 93 GLU A C 1
ATOM 710 O O . GLU A 1 93 ? -4.591 -9.890 10.094 1.00 90.38 93 GLU A O 1
ATOM 715 N N . GLU A 1 94 ? -4.390 -9.344 12.266 1.00 90.88 94 GLU A N 1
ATOM 716 C CA . GLU A 1 94 ? -5.704 -9.852 12.675 1.00 90.88 94 GLU A CA 1
ATOM 717 C C . GLU A 1 94 ? -6.830 -8.878 12.333 1.00 90.88 94 GLU A C 1
ATOM 719 O O . GLU A 1 94 ? -7.952 -9.300 12.075 1.00 90.88 94 GLU A O 1
ATOM 724 N N . LEU A 1 95 ? -6.550 -7.575 12.332 1.00 91.25 95 LEU A N 1
ATOM 725 C CA . LEU A 1 95 ? -7.538 -6.5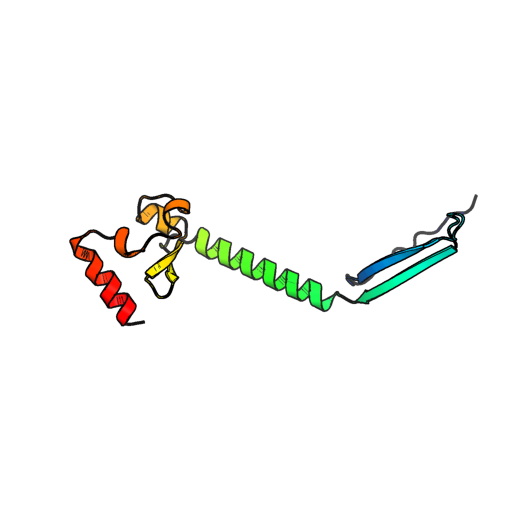52 12.024 1.00 91.25 95 LEU A CA 1
ATOM 726 C C . LEU A 1 95 ? -7.965 -6.615 10.551 1.00 91.25 95 LEU A C 1
ATOM 728 O O . LEU A 1 95 ? -9.157 -6.532 10.253 1.00 91.25 95 LEU A O 1
ATOM 732 N N . VAL A 1 96 ? -7.022 -6.782 9.622 1.00 92.62 96 VAL A N 1
ATOM 733 C CA . VAL A 1 96 ? -7.345 -6.879 8.192 1.00 92.62 96 VAL A CA 1
ATOM 734 C C . VAL A 1 96 ? -8.101 -8.180 7.901 1.00 92.62 96 VAL A C 1
ATOM 736 O O . VAL A 1 96 ? -7.689 -9.271 8.278 1.00 92.62 96 VAL A O 1
ATOM 739 N N . GLY A 1 97 ? -9.221 -8.068 7.190 1.00 91.50 97 GLY A N 1
ATOM 740 C CA . GLY A 1 97 ? -10.101 -9.188 6.857 1.00 91.50 97 GLY A CA 1
ATOM 741 C C . GLY A 1 97 ? -11.180 -9.476 7.902 1.00 91.50 97 GLY A C 1
ATOM 742 O O . GLY A 1 97 ? -12.050 -10.308 7.643 1.00 91.50 97 GLY A O 1
ATOM 743 N N . THR A 1 98 ? -11.185 -8.776 9.040 1.00 90.31 98 THR A N 1
ATOM 744 C CA . THR A 1 98 ? -12.264 -8.890 10.032 1.00 90.31 98 THR A CA 1
ATOM 745 C C . THR A 1 98 ? -13.339 -7.821 9.827 1.00 90.31 98 THR A C 1
ATOM 747 O O . THR A 1 98 ? -13.036 -6.708 9.382 1.00 90.31 98 THR A O 1
ATOM 750 N N . PRO A 1 99 ? -14.618 -8.121 10.119 1.00 90.62 99 PRO A N 1
ATOM 751 C CA . PRO A 1 99 ? -15.657 -7.101 10.177 1.00 90.62 99 PRO A CA 1
ATOM 752 C C . PRO A 1 99 ? -15.295 -6.051 11.228 1.00 90.62 99 PRO A C 1
ATOM 754 O O . PRO A 1 99 ? -15.148 -6.375 12.404 1.00 90.62 99 PRO A O 1
ATOM 757 N N . LEU A 1 100 ? -15.213 -4.775 10.842 1.00 88.12 100 LEU A N 1
ATOM 758 C CA . LEU A 1 100 ? -14.818 -3.722 11.786 1.00 88.12 100 LEU A CA 1
ATOM 759 C C . LEU A 1 100 ? -15.836 -3.562 12.930 1.00 88.12 100 LEU A C 1
ATOM 761 O O . LEU A 1 100 ? -15.494 -3.098 14.006 1.00 88.12 100 LEU A O 1
ATOM 765 N N . ALA A 1 101 ? -17.081 -4.004 12.738 1.00 86.88 101 ALA A N 1
ATOM 766 C CA . ALA A 1 101 ? -18.078 -4.069 13.805 1.00 86.88 101 ALA A CA 1
ATOM 767 C C . ALA A 1 101 ? -17.677 -4.996 14.968 1.00 86.88 101 ALA A C 1
ATOM 769 O O . ALA A 1 101 ? -18.168 -4.809 16.078 1.00 86.88 101 ALA A O 1
ATOM 770 N N . ASP A 1 102 ? -16.819 -5.996 14.742 1.00 86.12 102 ASP A N 1
ATOM 771 C CA . ASP A 1 102 ? -16.414 -6.943 15.786 1.00 86.12 102 ASP A CA 1
ATOM 772 C C . ASP A 1 102 ? -15.430 -6.336 16.794 1.00 86.12 102 ASP A C 1
ATOM 774 O O . ASP A 1 102 ? -15.320 -6.863 17.901 1.00 86.12 102 ASP A O 1
ATOM 778 N N . THR A 1 103 ? -14.789 -5.207 16.462 1.00 82.19 103 THR A N 1
ATOM 779 C CA . THR A 1 103 ? -13.947 -4.445 17.402 1.00 82.19 103 THR A CA 1
ATOM 780 C C . THR A 1 103 ? -14.767 -3.577 18.363 1.00 82.19 103 THR A C 1
ATOM 782 O O . THR A 1 103 ? -14.244 -3.115 19.374 1.00 82.19 103 THR A O 1
ATOM 785 N N . TYR A 1 104 ? -16.061 -3.379 18.089 1.00 80.88 104 TYR A N 1
ATOM 786 C CA . TYR A 1 104 ? -16.986 -2.672 18.974 1.00 80.88 104 TYR A CA 1
ATOM 787 C C . TYR A 1 104 ? -17.562 -3.618 20.032 1.00 80.88 104 TYR A C 1
ATOM 789 O O . TYR A 1 104 ? -17.726 -4.826 19.811 1.00 80.88 104 TYR A O 1
ATOM 797 N N . LEU A 1 105 ? -17.969 -3.045 21.169 1.00 81.62 105 LEU A N 1
ATOM 798 C CA . LEU A 1 105 ? -18.736 -3.773 22.176 1.00 81.62 105 LEU A CA 1
ATOM 799 C C . LEU A 1 105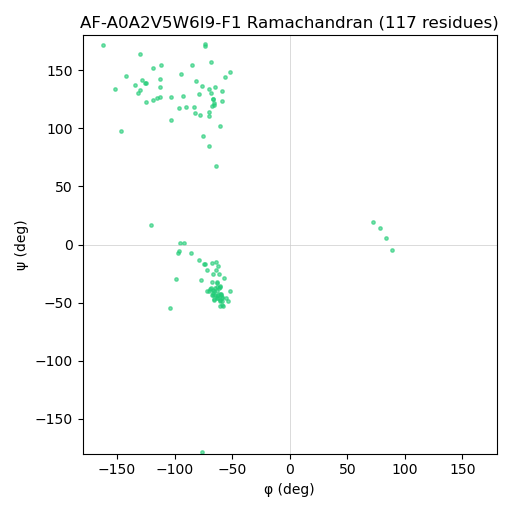 ? -20.018 -4.355 21.550 1.00 81.62 105 LEU A C 1
ATOM 801 O O . LEU A 1 105 ? -20.622 -3.703 20.695 1.00 81.62 105 LEU A O 1
ATOM 805 N N . PRO A 1 106 ? -20.474 -5.559 21.955 1.00 82.19 106 PRO A N 1
ATOM 806 C CA . PRO A 1 106 ? -21.641 -6.216 21.360 1.00 82.19 106 PRO A CA 1
ATOM 807 C C . PRO A 1 106 ? -22.895 -5.337 21.293 1.00 82.19 106 PRO A C 1
ATOM 809 O O . PRO A 1 106 ? -23.592 -5.334 20.278 1.00 82.19 106 PRO A O 1
ATOM 812 N N . GLU A 1 107 ? -23.151 -4.555 22.343 1.00 83.94 107 GLU A N 1
ATOM 813 C CA . GLU A 1 107 ? -24.251 -3.589 22.401 1.00 83.94 107 GLU A CA 1
ATOM 814 C C . GLU A 1 107 ? -24.102 -2.411 21.429 1.00 83.94 107 GLU A C 1
ATOM 816 O O . GLU A 1 107 ? -25.107 -1.868 20.982 1.00 83.94 107 GLU A O 1
ATOM 821 N N . GLU A 1 108 ? -22.884 -2.055 21.024 1.00 83.19 108 GLU A N 1
ATOM 822 C CA . GLU A 1 108 ? -22.578 -0.890 20.185 1.00 83.19 108 GLU A CA 1
ATOM 823 C C . GLU A 1 108 ? -22.436 -1.220 18.694 1.00 83.19 108 GLU A C 1
ATOM 825 O O . GLU A 1 108 ? -22.374 -0.319 17.860 1.00 83.19 108 GLU A O 1
ATOM 830 N N . ARG A 1 109 ? -22.452 -2.500 18.309 1.00 83.06 109 ARG A N 1
ATOM 831 C CA . ARG A 1 109 ? -22.271 -2.928 16.905 1.00 83.06 109 ARG A CA 1
ATOM 832 C C . ARG A 1 109 ? -23.286 -2.313 15.937 1.00 83.06 109 ARG A C 1
ATOM 834 O O . ARG A 1 109 ? -22.988 -2.123 14.758 1.00 83.06 109 ARG A O 1
ATOM 841 N N . HIS A 1 110 ? -24.484 -1.989 16.425 1.00 81.00 110 HIS A N 1
ATOM 842 C CA . HIS A 1 110 ? -25.525 -1.327 15.637 1.00 81.00 110 HIS A CA 1
ATOM 843 C C . HIS A 1 110 ? -25.108 0.079 15.171 1.00 81.00 110 HIS A C 1
ATOM 845 O O . HIS A 1 110 ? -25.444 0.461 14.052 1.00 81.00 110 HIS A O 1
ATOM 851 N N . LEU A 1 111 ? -24.304 0.807 15.959 1.00 81.56 111 LEU A N 1
ATOM 852 C CA . LEU A 1 111 ? -23.805 2.144 15.610 1.00 81.56 111 LEU A CA 1
ATOM 853 C C . LEU A 1 111 ? -22.943 2.110 14.348 1.00 81.56 111 LEU A C 1
ATOM 855 O O . LEU A 1 111 ? -23.005 3.022 13.525 1.00 81.56 111 LEU A O 1
ATOM 859 N N . PHE A 1 112 ? -22.142 1.056 14.181 1.00 81.12 112 PHE A N 1
ATOM 860 C CA . PHE A 1 112 ? -21.323 0.895 12.986 1.00 81.12 112 PHE A CA 1
ATOM 861 C C . PHE A 1 112 ? -22.187 0.674 11.739 1.00 81.12 112 PHE A C 1
ATOM 863 O O . PHE A 1 112 ? -21.952 1.302 10.708 1.00 81.12 112 PHE A O 1
ATOM 870 N N . ARG A 1 113 ? -23.241 -0.144 11.853 1.00 76.81 113 ARG A N 1
ATOM 871 C CA . ARG A 1 113 ? -24.196 -0.379 10.760 1.00 76.81 113 ARG A CA 1
ATOM 872 C C . ARG A 1 113 ? -24.927 0.903 10.358 1.00 76.81 113 ARG A C 1
ATOM 874 O O . ARG A 1 113 ? -24.970 1.225 9.178 1.00 76.81 113 ARG A O 1
ATOM 881 N N . GLU A 1 114 ? -25.417 1.672 11.327 1.00 82.75 114 GLU A N 1
ATOM 882 C CA . GLU A 1 114 ? -26.081 2.952 11.052 1.00 82.75 114 GLU A CA 1
ATOM 883 C C . GLU A 1 114 ? -25.152 3.985 10.400 1.00 82.75 114 GLU A C 1
ATOM 885 O O . GLU A 1 114 ? -25.608 4.827 9.627 1.00 82.75 114 GLU A O 1
ATOM 890 N N . ARG A 1 115 ? -23.853 3.967 10.729 1.00 82.25 115 ARG A N 1
ATOM 891 C CA . ARG A 1 115 ? -22.857 4.840 10.092 1.00 82.25 115 ARG A CA 1
ATOM 892 C C . ARG A 1 115 ? -22.568 4.413 8.656 1.00 82.25 115 ARG A C 1
ATOM 894 O O . ARG A 1 115 ? -22.453 5.287 7.806 1.00 82.25 115 ARG A O 1
ATOM 901 N N . LEU A 1 116 ? -22.493 3.108 8.393 1.00 79.88 116 LEU A N 1
ATOM 902 C CA . LEU A 1 116 ? -22.326 2.570 7.040 1.00 79.88 116 LEU A CA 1
ATOM 903 C C . LEU A 1 116 ? -23.514 2.901 6.131 1.00 79.88 116 LEU A C 1
ATOM 905 O O . LEU A 1 116 ? -23.301 3.264 4.985 1.00 79.88 116 LEU A O 1
ATOM 909 N N . GLU A 1 117 ? -24.749 2.839 6.637 1.00 80.19 117 GLU A N 1
ATOM 910 C CA . GLU A 1 117 ? -25.959 3.170 5.860 1.00 80.19 117 GLU A CA 1
ATOM 911 C C . GLU A 1 117 ? -26.075 4.660 5.489 1.00 80.19 117 GLU A C 1
ATOM 913 O O . GLU A 1 117 ? -26.881 5.026 4.634 1.00 80.19 117 GLU A O 1
ATOM 918 N N . LYS A 1 118 ? -25.302 5.531 6.146 1.00 79.44 118 LYS A N 1
ATOM 919 C CA . LYS A 1 118 ? -25.296 6.984 5.913 1.00 79.44 118 LYS A CA 1
ATOM 920 C C . LYS A 1 118 ? -24.190 7.450 4.956 1.00 79.44 118 LYS A C 1
ATOM 922 O O . LYS A 1 118 ? -24.148 8.648 4.669 1.00 79.44 118 LYS A O 1
ATOM 927 N N . LEU A 1 119 ? -23.301 6.553 4.523 1.00 67.94 119 LEU A N 1
ATOM 928 C CA . LEU A 1 119 ? -22.234 6.807 3.544 1.00 67.94 119 LEU A CA 1
ATOM 929 C C . LEU A 1 119 ? -22.723 6.527 2.118 1.00 67.94 119 LEU A C 1
ATOM 931 O O . LEU A 1 119 ? -22.320 7.303 1.223 1.00 67.94 119 LEU A O 1
#

Solvent-accessible surface area (backbone atoms only — not comparable to full-atom values): 7117 Å² total; per-residue (Å²): 143,79,86,80,80,82,75,88,71,88,67,74,90,69,38,69,48,68,54,72,47,78,39,57,46,100,85,68,47,84,72,50,72,53,70,50,78,42,86,35,34,69,60,54,50,51,52,50,51,49,52,53,50,53,51,51,50,50,50,54,51,43,70,31,81,60,63,42,75,42,57,50,100,85,39,30,19,72,40,51,22,56,34,26,19,63,72,57,71,48,53,52,78,67,46,38,74,32,51,54,48,72,65,42,58,83,89,50,32,61,59,52,53,58,53,59,77,72,110

Sequence (119 aa):
MGRIFLNSWSFPRTAIDGASVPRVSNTGEFLSTLCTLRDATERKCAEEKLRKSEEKYRDLIEISPDAIYVVDANGVCVLGNRAGAELAGISQEELVGTPLADTYLPEERHLFRERLEKL

Secondary structure (DSSP, 8-state):
--------------PEEEEEEEEE-TTS-EEEEEEEEEE-HHHHHHHHHHHHHHHHHHHHHHH-SS--EEE-TTSBEEEE-HHHHHHHTS-HHHHTTSBGGGGS-GGGHHHHHHHHTT-

Nearest PDB structures (foldseek):
  8js5-assembly1_B  TM=8.166E-01  e=9.252E-06  Bradyrhizobium diazoefficiens USDA 110
  8px4-assembly2_B-2  TM=8.695E-01  e=1.697E-03  Leptospira interrogans serovar Copenhageni
  3mfx-assembly2_C-2  TM=8.187E-01  e=1.031E-02  Shewanella oneidensis
  1vb6-assembly1_B  TM=8.092E-01  e=1.260E-02  Escherichia coli K-12
  9bkv-assembly1_A  TM=5.190E-01  e=7.893E-03  Escherichia coli